Protein AF-A0A9P6P3F5-F1 (afdb_monomer)

Structure (mmCIF, N/CA/C/O backbone):
data_AF-A0A9P6P3F5-F1
#
_entry.id   AF-A0A9P6P3F5-F1
#
loop_
_atom_site.group_PDB
_atom_site.id
_atom_site.type_symbol
_atom_site.label_atom_id
_atom_site.label_alt_id
_atom_site.label_comp_id
_atom_site.label_asym_id
_atom_site.label_entity_id
_atom_site.label_seq_id
_atom_site.pdbx_PDB_ins_code
_atom_site.Cartn_x
_atom_site.Cartn_y
_atom_site.Cartn_z
_atom_site.occupancy
_atom_site.B_iso_or_equiv
_atom_site.auth_seq_id
_atom_site.auth_comp_id
_atom_site.auth_asym_id
_atom_site.auth_atom_id
_atom_site.pdbx_PDB_model_num
ATOM 1 N N . MET A 1 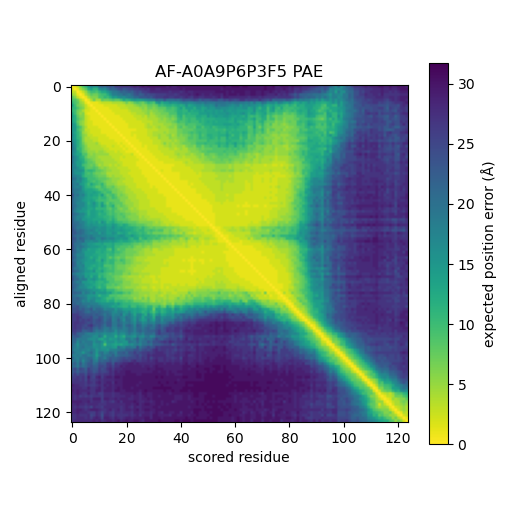1 ? 28.208 10.495 -50.121 1.00 39.84 1 MET A N 1
ATOM 2 C CA . MET A 1 1 ? 28.406 10.406 -48.660 1.00 39.84 1 MET A CA 1
ATOM 3 C C . MET A 1 1 ? 27.591 9.208 -48.189 1.00 39.84 1 MET A C 1
ATOM 5 O O . MET A 1 1 ? 26.371 9.283 -48.224 1.00 39.84 1 MET A O 1
ATOM 9 N N . LEU A 1 2 ? 28.232 8.061 -47.942 1.00 40.16 2 LEU A N 1
ATOM 10 C CA . LEU A 1 2 ? 27.537 6.822 -47.569 1.00 40.16 2 LEU A CA 1
ATOM 11 C C . LEU A 1 2 ? 27.314 6.824 -46.055 1.00 40.16 2 LEU A C 1
ATOM 13 O O . LEU A 1 2 ? 28.268 6.856 -45.284 1.00 40.16 2 LEU A O 1
ATOM 17 N N . TYR A 1 3 ? 26.047 6.852 -45.655 1.00 48.56 3 TYR A N 1
ATOM 18 C CA . TYR A 1 3 ? 25.613 6.724 -44.271 1.00 48.56 3 TYR A CA 1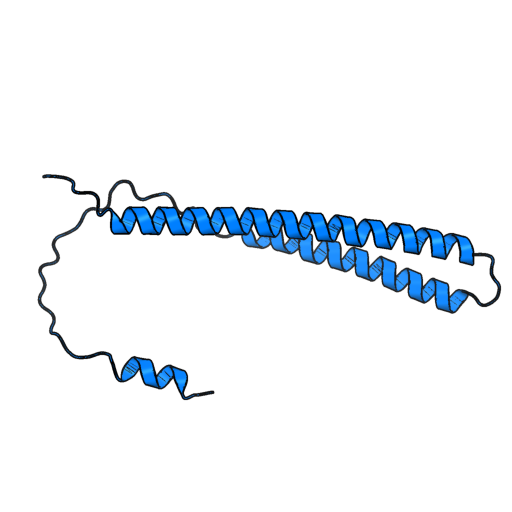
ATOM 19 C C . TYR A 1 3 ? 25.788 5.265 -43.850 1.00 48.56 3 TYR A C 1
ATOM 21 O O . TYR A 1 3 ? 25.094 4.389 -44.364 1.00 48.56 3 TYR A O 1
ATOM 29 N N . VAL A 1 4 ? 26.730 5.000 -42.946 1.00 51.53 4 VAL A N 1
ATOM 30 C CA . VAL A 1 4 ? 26.840 3.699 -42.282 1.00 51.53 4 VAL A CA 1
ATOM 31 C C . VAL A 1 4 ? 26.358 3.908 -40.850 1.00 51.53 4 VAL A C 1
ATOM 33 O O . VAL A 1 4 ? 27.058 4.566 -40.077 1.00 51.53 4 VAL A O 1
ATOM 36 N N . PRO A 1 5 ? 25.156 3.428 -40.488 1.00 60.47 5 PRO A N 1
ATOM 37 C CA . PRO A 1 5 ? 24.709 3.490 -39.109 1.00 60.47 5 PRO A CA 1
ATOM 38 C C . PRO A 1 5 ? 25.705 2.711 -38.250 1.00 60.47 5 PRO A C 1
ATOM 40 O O . PRO A 1 5 ? 26.032 1.559 -38.544 1.00 60.47 5 PRO A O 1
ATOM 43 N N . ASN A 1 6 ? 26.218 3.349 -37.199 1.00 78.25 6 ASN A N 1
ATOM 44 C CA . ASN A 1 6 ? 27.015 2.644 -36.210 1.00 78.25 6 ASN A CA 1
ATOM 45 C C . ASN A 1 6 ? 26.061 1.753 -35.406 1.00 78.25 6 ASN A C 1
ATOM 47 O O . ASN A 1 6 ? 25.414 2.205 -34.460 1.00 78.25 6 ASN A O 1
ATOM 51 N N . LEU A 1 7 ? 25.945 0.501 -35.852 1.00 83.75 7 LEU A N 1
ATOM 52 C CA . LEU A 1 7 ? 25.030 -0.498 -35.309 1.00 83.75 7 LEU A CA 1
ATOM 53 C C . LEU A 1 7 ? 25.194 -0.656 -33.793 1.00 83.75 7 LEU A C 1
ATOM 55 O O . LEU A 1 7 ? 24.198 -0.777 -33.089 1.00 83.75 7 LEU A O 1
ATOM 59 N N . ALA A 1 8 ? 26.427 -0.574 -33.287 1.00 83.50 8 ALA A N 1
ATOM 60 C CA . ALA A 1 8 ? 26.699 -0.673 -31.859 1.00 83.50 8 ALA A CA 1
ATOM 61 C C . ALA A 1 8 ? 26.078 0.495 -31.078 1.00 83.50 8 ALA A C 1
ATOM 63 O O . ALA A 1 8 ? 25.457 0.277 -30.043 1.00 83.50 8 ALA A O 1
ATOM 64 N N . ILE A 1 9 ? 26.173 1.727 -31.591 1.00 82.19 9 ILE A N 1
ATOM 65 C CA . ILE A 1 9 ? 25.554 2.892 -30.941 1.00 82.19 9 ILE A CA 1
ATOM 66 C C . ILE A 1 9 ? 24.028 2.745 -30.928 1.00 82.19 9 ILE A C 1
ATOM 68 O O . ILE A 1 9 ? 23.408 2.948 -29.890 1.00 82.19 9 ILE A O 1
ATOM 72 N N . GLN A 1 10 ? 23.414 2.331 -32.038 1.00 82.94 10 GLN A N 1
ATOM 73 C CA . GLN A 1 10 ? 21.961 2.115 -32.092 1.00 82.94 10 GLN A CA 1
ATOM 74 C C . GLN A 1 10 ? 21.494 1.025 -31.119 1.00 82.94 10 GLN A C 1
ATOM 76 O O . GLN A 1 10 ? 20.489 1.205 -30.436 1.00 82.94 10 GLN A O 1
ATOM 81 N N . GLN A 1 11 ? 22.244 -0.074 -31.012 1.00 86.19 11 GLN A N 1
ATOM 82 C CA . GLN A 1 11 ? 21.962 -1.149 -30.059 1.00 86.19 11 GLN A CA 1
ATOM 83 C C . GLN A 1 11 ? 22.068 -0.679 -28.604 1.00 86.19 11 GLN A C 1
ATOM 85 O O . GLN A 1 11 ? 21.237 -1.065 -27.788 1.00 86.19 11 GLN A O 1
ATOM 90 N N . LEU A 1 12 ? 23.040 0.181 -28.279 1.00 85.69 12 LEU A N 1
ATOM 91 C CA . LEU A 1 12 ? 23.168 0.761 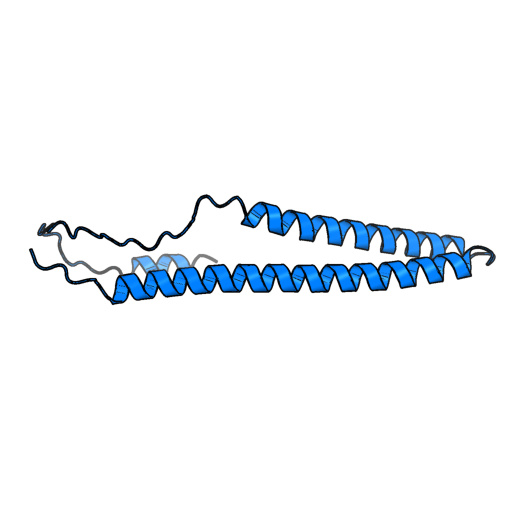-26.939 1.00 85.69 12 LEU A CA 1
ATOM 92 C C . LEU A 1 12 ? 21.986 1.676 -26.589 1.00 85.69 12 LEU A C 1
ATOM 94 O O . LEU A 1 12 ? 21.484 1.603 -25.471 1.00 85.69 12 LEU A O 1
ATOM 98 N N . TYR A 1 13 ? 21.506 2.492 -27.535 1.00 85.69 13 TYR A N 1
ATOM 99 C CA . TYR A 1 13 ? 20.304 3.312 -27.328 1.00 85.69 13 TYR A CA 1
ATOM 100 C C . TYR A 1 13 ? 19.051 2.458 -27.136 1.00 85.69 13 TYR A C 1
ATOM 102 O O . TYR A 1 13 ? 18.261 2.742 -26.240 1.00 85.69 13 TYR A O 1
ATOM 110 N N . GLN A 1 14 ? 18.885 1.400 -27.936 1.00 86.38 14 GLN A N 1
ATOM 111 C CA . GLN A 1 14 ? 17.758 0.482 -27.779 1.00 86.38 14 GLN A CA 1
ATOM 112 C C . GLN A 1 14 ? 17.795 -0.212 -26.414 1.00 86.38 14 GLN A C 1
ATOM 114 O O . GLN A 1 14 ? 16.782 -0.259 -25.729 1.00 86.38 14 GLN A O 1
ATOM 119 N N . LEU A 1 15 ? 18.969 -0.682 -25.984 1.00 88.19 15 LEU A N 1
ATOM 120 C CA . LEU A 1 15 ? 19.133 -1.299 -24.670 1.00 88.19 15 LEU A CA 1
ATOM 121 C C . LEU A 1 15 ? 18.803 -0.317 -23.539 1.00 88.19 15 LEU A C 1
ATOM 123 O O . LEU A 1 15 ? 18.097 -0.681 -22.605 1.00 88.19 15 LEU A O 1
ATOM 127 N N . ALA A 1 16 ? 19.281 0.927 -23.630 1.00 85.56 16 ALA A N 1
ATOM 128 C CA . ALA A 1 16 ? 18.983 1.958 -22.639 1.00 85.56 16 ALA A CA 1
ATOM 129 C C . ALA A 1 16 ? 17.478 2.267 -22.564 1.00 85.56 16 ALA A C 1
ATOM 131 O O . ALA A 1 16 ? 16.931 2.390 -21.468 1.00 85.56 16 ALA A O 1
ATOM 132 N N . TYR A 1 17 ? 16.809 2.340 -23.718 1.00 87.88 17 TYR A N 1
ATOM 133 C CA . TYR A 1 17 ? 15.362 2.520 -23.800 1.00 87.88 17 TYR A CA 1
ATOM 134 C C . TYR A 1 17 ? 14.605 1.343 -23.168 1.00 87.88 17 TYR A C 1
ATOM 136 O O . TYR A 1 17 ? 13.738 1.548 -22.319 1.00 87.88 17 TYR A O 1
ATOM 144 N N . ASP A 1 18 ? 14.972 0.109 -23.521 1.00 88.19 18 ASP A N 1
ATOM 145 C CA . ASP A 1 18 ? 14.336 -1.098 -22.989 1.00 88.19 18 ASP A CA 1
ATOM 146 C C . ASP A 1 18 ? 14.517 -1.202 -21.465 1.00 88.19 18 ASP A C 1
ATOM 148 O O . ASP A 1 18 ? 13.577 -1.559 -20.754 1.00 88.19 18 ASP A O 1
ATOM 152 N N . CYS A 1 19 ? 15.696 -0.839 -20.942 1.00 86.62 19 CYS A N 1
ATOM 153 C CA . CYS A 1 19 ? 15.940 -0.752 -19.500 1.00 86.62 19 CYS A CA 1
ATOM 154 C C . CYS A 1 19 ? 15.024 0.278 -18.825 1.00 86.62 19 CYS A C 1
ATOM 156 O O . CYS A 1 19 ? 14.424 -0.026 -17.796 1.00 86.62 19 CYS A O 1
ATOM 158 N N . GLN A 1 20 ? 14.870 1.467 -19.413 1.00 85.69 20 GLN A N 1
ATOM 159 C CA . GLN A 1 20 ? 14.010 2.517 -18.863 1.00 85.69 20 GLN A CA 1
ATOM 160 C C . GLN A 1 20 ? 12.533 2.093 -18.829 1.00 85.69 20 GLN A C 1
ATOM 162 O O . GLN A 1 20 ? 11.837 2.338 -17.841 1.00 85.69 20 GLN A O 1
ATOM 167 N N . GLU A 1 21 ? 12.036 1.456 -19.890 1.00 86.62 21 GLU A N 1
ATOM 168 C CA . GLU A 1 21 ? 10.659 0.950 -19.931 1.00 86.62 21 GLU A CA 1
ATOM 169 C C . GLU A 1 21 ? 10.441 -0.193 -18.933 1.00 86.62 21 GLU A C 1
ATOM 171 O O . GLU A 1 21 ? 9.418 -0.234 -18.241 1.00 86.62 21 GLU A O 1
ATOM 176 N N . LEU A 1 22 ? 11.421 -1.089 -18.795 1.00 86.81 22 LEU A N 1
ATOM 177 C CA . LEU A 1 22 ? 11.375 -2.169 -17.816 1.00 86.81 22 LEU A CA 1
ATOM 178 C C . LEU A 1 22 ? 11.311 -1.626 -16.379 1.00 86.81 22 LEU A C 1
ATOM 180 O O . LEU A 1 22 ? 10.477 -2.082 -15.589 1.00 86.81 22 LEU A O 1
ATOM 184 N N . ASP A 1 23 ? 12.116 -0.611 -16.059 1.00 83.00 23 ASP A N 1
ATOM 185 C CA . ASP A 1 23 ? 12.112 0.049 -14.750 1.00 83.00 23 ASP A CA 1
ATOM 186 C C . ASP A 1 23 ? 10.757 0.701 -14.444 1.00 83.00 23 ASP A C 1
ATOM 188 O O . ASP A 1 23 ? 10.211 0.512 -13.353 1.00 83.00 23 ASP A O 1
ATOM 192 N N . LYS A 1 24 ? 10.140 1.387 -15.419 1.00 83.88 24 LYS A N 1
ATOM 193 C CA . LYS A 1 24 ? 8.787 1.957 -15.264 1.00 83.88 24 LYS A CA 1
ATOM 194 C C . LYS A 1 24 ? 7.752 0.881 -14.933 1.00 83.88 24 LYS A C 1
ATOM 196 O O . LYS A 1 24 ? 6.930 1.061 -14.027 1.00 83.88 24 LYS A O 1
ATOM 201 N N . VAL A 1 25 ? 7.788 -0.247 -15.645 1.00 86.44 25 VAL A N 1
ATOM 202 C CA . VAL A 1 25 ? 6.863 -1.369 -15.421 1.00 86.44 25 VAL A CA 1
ATOM 203 C C . VAL A 1 25 ? 7.075 -1.982 -14.036 1.00 86.44 25 VAL A C 1
ATOM 205 O O . VAL A 1 25 ? 6.099 -2.220 -13.318 1.00 86.44 25 VAL A O 1
ATOM 208 N N . HIS A 1 26 ? 8.324 -2.206 -13.620 1.00 86.88 26 HIS A N 1
ATOM 209 C CA . HIS A 1 26 ? 8.626 -2.734 -12.289 1.00 86.88 26 HIS A CA 1
ATOM 210 C C . HIS A 1 26 ? 8.174 -1.795 -11.173 1.00 86.88 26 HIS A C 1
ATOM 212 O O . HIS A 1 26 ? 7.511 -2.252 -10.237 1.00 86.88 26 HIS A O 1
ATOM 218 N N . SER A 1 27 ? 8.460 -0.499 -11.293 1.00 85.31 27 SER A N 1
ATOM 219 C CA . SER A 1 27 ? 8.030 0.516 -10.330 1.00 85.31 27 SER A CA 1
ATOM 220 C C . SER A 1 27 ? 6.506 0.569 -10.214 1.00 85.31 27 SER A C 1
ATOM 222 O O . SER A 1 27 ? 5.964 0.515 -9.108 1.00 85.31 27 SER A O 1
ATOM 224 N N . SER A 1 28 ? 5.792 0.563 -11.343 1.00 85.12 28 SER A N 1
ATOM 225 C CA . SER A 1 28 ? 4.324 0.525 -11.362 1.00 85.12 28 SER A CA 1
ATOM 226 C C . SER A 1 28 ? 3.762 -0.731 -10.681 1.00 85.12 28 SER A C 1
ATOM 228 O O . SER A 1 28 ? 2.901 -0.642 -9.798 1.00 85.12 28 SER A O 1
ATOM 230 N N . ASN A 1 29 ? 4.303 -1.908 -11.012 1.00 89.31 29 ASN A N 1
ATOM 231 C CA . ASN A 1 29 ? 3.889 -3.180 -10.415 1.00 89.31 29 ASN A CA 1
ATOM 232 C C . ASN A 1 29 ? 4.139 -3.218 -8.903 1.00 89.31 29 ASN A C 1
ATOM 234 O O . ASN A 1 29 ? 3.271 -3.647 -8.135 1.00 89.31 29 ASN A O 1
ATOM 238 N N . PHE A 1 30 ? 5.307 -2.747 -8.465 1.00 88.81 30 PHE A N 1
ATOM 239 C CA . PHE A 1 30 ? 5.666 -2.675 -7.053 1.00 88.81 30 PHE A CA 1
ATOM 240 C C . PHE A 1 30 ? 4.684 -1.793 -6.271 1.00 88.81 30 PHE A C 1
ATOM 242 O O . PHE A 1 30 ? 4.190 -2.181 -5.210 1.00 88.81 30 PHE A O 1
ATOM 249 N N . ILE A 1 31 ? 4.320 -0.639 -6.824 1.00 88.31 31 ILE A N 1
ATOM 250 C CA . ILE A 1 31 ? 3.381 0.292 -6.192 1.00 88.31 31 ILE A CA 1
ATOM 251 C C . ILE A 1 31 ? 1.968 -0.278 -6.161 1.00 88.31 31 ILE A C 1
ATOM 253 O O . ILE A 1 31 ? 1.277 -0.161 -5.144 1.00 88.31 31 ILE A O 1
ATOM 257 N N . GLY A 1 32 ? 1.549 -0.956 -7.231 1.00 88.44 32 GLY A N 1
ATOM 258 C CA . GLY A 1 32 ? 0.305 -1.722 -7.253 1.00 88.44 32 GLY A CA 1
ATOM 259 C C . GLY A 1 32 ? 0.251 -2.747 -6.116 1.00 88.44 32 GLY A C 1
ATOM 260 O O . GLY A 1 32 ? -0.707 -2.762 -5.336 1.00 88.44 32 GLY A O 1
ATOM 261 N N . ALA A 1 33 ? 1.311 -3.543 -5.956 1.00 90.94 33 ALA A N 1
ATOM 262 C CA . ALA A 1 33 ? 1.416 -4.532 -4.886 1.00 90.94 33 ALA A CA 1
ATOM 263 C C . ALA A 1 33 ? 1.365 -3.888 -3.489 1.00 90.94 33 ALA A C 1
ATOM 265 O O . ALA A 1 33 ? 0.605 -4.340 -2.626 1.00 90.94 33 ALA A O 1
ATOM 266 N N . MET A 1 34 ? 2.098 -2.791 -3.274 1.00 90.62 34 MET A N 1
ATOM 267 C CA . MET A 1 34 ? 2.086 -2.058 -2.004 1.00 90.62 34 MET A CA 1
ATOM 268 C C . MET A 1 34 ? 0.710 -1.470 -1.683 1.00 90.62 34 MET A C 1
ATOM 270 O O . MET A 1 34 ? 0.247 -1.550 -0.542 1.00 90.62 34 MET A O 1
ATOM 274 N N . ASN A 1 35 ? 0.002 -0.946 -2.683 1.00 88.88 35 ASN A N 1
ATOM 275 C CA . ASN A 1 35 ? -1.350 -0.428 -2.505 1.00 88.88 35 ASN A CA 1
ATOM 276 C C . ASN A 1 35 ? -2.334 -1.510 -2.058 1.00 88.88 35 ASN A C 1
ATOM 278 O O . ASN A 1 35 ? -3.128 -1.266 -1.138 1.00 88.88 35 ASN A O 1
ATOM 282 N N . ILE A 1 36 ? -2.256 -2.699 -2.663 1.00 91.94 36 ILE A N 1
ATOM 283 C CA . ILE A 1 36 ? -3.065 -3.865 -2.289 1.00 91.94 36 ILE A CA 1
ATOM 284 C C . ILE A 1 36 ? -2.724 -4.310 -0.863 1.00 91.94 36 ILE A C 1
ATOM 286 O O . ILE A 1 36 ? -3.630 -4.482 -0.041 1.00 91.94 36 ILE A O 1
ATOM 290 N N . ALA A 1 37 ? -1.434 -4.438 -0.540 1.00 91.44 37 ALA A N 1
ATOM 291 C CA . ALA A 1 37 ? -0.973 -4.841 0.785 1.00 91.44 37 ALA A CA 1
ATOM 292 C C . ALA A 1 37 ? -1.481 -3.878 1.869 1.00 91.44 37 ALA A C 1
ATOM 294 O O . ALA A 1 37 ? -2.194 -4.302 2.783 1.00 91.44 37 ALA A O 1
ATOM 295 N N . CYS A 1 38 ? -1.230 -2.574 1.721 1.00 91.31 38 CYS A N 1
ATOM 296 C CA . CYS A 1 38 ? -1.691 -1.564 2.672 1.00 91.31 38 CYS A CA 1
ATOM 297 C C . CYS A 1 38 ? -3.225 -1.514 2.765 1.00 91.31 38 CYS A C 1
ATOM 299 O O . CYS A 1 38 ? -3.763 -1.373 3.860 1.00 91.31 38 CYS A O 1
ATOM 301 N N . TYR A 1 39 ? -3.953 -1.661 1.649 1.00 91.00 39 TYR A N 1
ATOM 302 C CA . TYR A 1 39 ? -5.421 -1.712 1.672 1.00 91.00 39 TYR A CA 1
ATOM 303 C C . TYR A 1 39 ? -5.947 -2.918 2.463 1.00 91.00 39 TYR A C 1
ATOM 305 O O . TYR A 1 39 ? -6.814 -2.765 3.326 1.00 91.00 39 TYR A O 1
ATOM 313 N N . SER A 1 40 ? -5.405 -4.109 2.198 1.00 94.12 40 SER A N 1
ATOM 314 C CA . SER A 1 40 ? -5.813 -5.339 2.881 1.00 94.12 40 SER A CA 1
ATOM 315 C C . SER A 1 40 ? -5.575 -5.253 4.391 1.00 94.12 40 SER A C 1
ATOM 317 O O . SER A 1 40 ? -6.472 -5.561 5.179 1.00 94.12 40 SER A O 1
ATOM 319 N N . GLN A 1 41 ? -4.413 -4.736 4.796 1.00 93.69 41 GLN A N 1
ATOM 320 C CA . GLN A 1 41 ? -4.056 -4.546 6.197 1.00 93.69 41 GLN A CA 1
ATOM 321 C C . GLN A 1 41 ? -4.955 -3.511 6.870 1.00 93.69 41 GLN A C 1
ATOM 323 O O . GLN A 1 41 ? -5.469 -3.777 7.955 1.00 93.69 41 GLN A O 1
ATOM 328 N N . SER A 1 42 ? -5.217 -2.369 6.224 1.00 94.50 42 SER A N 1
ATOM 329 C CA . SER A 1 42 ? -6.124 -1.355 6.775 1.00 94.50 42 SER A CA 1
ATOM 330 C C . SER A 1 42 ? -7.525 -1.913 7.014 1.00 94.50 42 SER A C 1
ATOM 332 O O . SER A 1 42 ? -8.100 -1.692 8.074 1.00 94.50 42 SER A O 1
ATOM 334 N N . ARG A 1 43 ? -8.047 -2.732 6.094 1.00 95.69 43 ARG A N 1
ATOM 335 C CA . ARG A 1 43 ? -9.352 -3.387 6.263 1.00 95.69 43 ARG A CA 1
ATOM 336 C C . ARG A 1 43 ? -9.375 -4.364 7.446 1.00 95.69 43 ARG A C 1
ATOM 338 O O . ARG A 1 43 ? -10.384 -4.444 8.151 1.00 95.69 43 ARG A O 1
ATOM 345 N N . ILE A 1 44 ? -8.290 -5.109 7.673 1.00 96.81 44 ILE A N 1
ATOM 346 C CA . ILE A 1 44 ? -8.154 -6.012 8.830 1.00 96.81 44 ILE A CA 1
ATOM 347 C C . ILE A 1 44 ? -8.103 -5.206 10.132 1.00 96.81 44 ILE A C 1
ATOM 349 O O . ILE A 1 44 ? -8.825 -5.524 11.078 1.00 96.81 44 ILE A O 1
ATOM 353 N N . LEU A 1 45 ? -7.298 -4.144 10.162 1.00 96.44 45 LEU A N 1
ATOM 354 C CA . LEU A 1 45 ? -7.153 -3.250 11.308 1.00 96.44 45 LEU A CA 1
ATOM 355 C C . LEU A 1 45 ? -8.474 -2.553 11.658 1.00 96.44 45 LEU A C 1
ATOM 357 O O . LEU A 1 45 ? -8.874 -2.561 12.820 1.00 96.44 45 LEU A O 1
ATOM 361 N N . ASP A 1 46 ? -9.216 -2.056 10.669 1.00 96.12 46 ASP A N 1
ATOM 362 C CA . ASP A 1 46 ? -10.546 -1.476 10.883 1.00 96.12 46 ASP A CA 1
ATOM 363 C C . ASP A 1 46 ? -11.538 -2.491 11.452 1.00 96.12 46 ASP A C 1
ATOM 365 O O . ASP A 1 46 ? -12.330 -2.171 12.344 1.00 96.12 46 ASP A O 1
ATOM 369 N N . LYS A 1 47 ? -11.500 -3.736 10.962 1.00 96.56 47 LYS A N 1
ATOM 370 C CA . LYS A 1 47 ? -12.338 -4.812 11.502 1.00 96.56 47 LYS A CA 1
ATOM 371 C C . LYS A 1 47 ? -11.977 -5.100 12.960 1.00 96.56 47 LYS A C 1
ATOM 373 O O . LYS A 1 47 ? -12.875 -5.175 13.793 1.00 96.56 47 LYS A O 1
ATOM 378 N N . ALA A 1 48 ? -10.686 -5.197 13.277 1.00 94.94 48 ALA A N 1
ATOM 379 C CA . ALA A 1 48 ? -10.210 -5.397 14.643 1.00 94.94 48 ALA A CA 1
ATOM 380 C C . ALA A 1 48 ? -10.619 -4.238 15.567 1.00 94.94 48 ALA A C 1
ATOM 382 O O . ALA A 1 48 ? -11.109 -4.474 16.670 1.00 94.94 48 ALA A O 1
ATOM 383 N N . LYS A 1 49 ? -10.504 -2.990 15.097 1.00 95.19 49 LYS A N 1
ATOM 384 C CA . LYS A 1 49 ? -10.923 -1.795 15.843 1.00 95.19 49 LYS A CA 1
ATOM 385 C C . LYS A 1 49 ? -12.408 -1.838 16.188 1.00 95.19 49 LYS A C 1
ATOM 387 O O . LYS A 1 49 ? -12.774 -1.581 17.332 1.00 95.19 49 LYS A O 1
ATOM 392 N N . LYS A 1 50 ? -13.257 -2.192 15.217 1.00 94.88 50 LYS A N 1
ATOM 393 C CA . LYS A 1 50 ? -14.708 -2.331 15.422 1.00 94.88 50 LYS A CA 1
ATOM 394 C C . LYS A 1 50 ? -15.030 -3.400 16.464 1.00 94.88 50 LYS A C 1
ATOM 396 O O . LYS A 1 50 ? -15.836 -3.135 17.346 1.00 94.88 50 LYS A O 1
ATOM 401 N N . SER A 1 51 ? -14.362 -4.553 16.413 1.00 94.88 51 SER A N 1
ATOM 402 C CA . SER A 1 51 ? -14.562 -5.635 17.388 1.00 94.88 51 SER A CA 1
ATOM 403 C C . SER A 1 51 ? -14.129 -5.279 18.814 1.00 94.88 51 SER A C 1
ATOM 405 O O . SER A 1 51 ? -14.596 -5.899 19.762 1.00 94.88 51 SER A O 1
ATOM 407 N N . LEU A 1 52 ? -13.231 -4.303 18.981 1.00 93.94 52 LEU A N 1
ATOM 408 C CA . LEU A 1 52 ? -12.695 -3.898 20.285 1.00 93.94 52 LEU A CA 1
ATOM 409 C C . LEU A 1 52 ? -13.394 -2.678 20.894 1.00 93.94 52 LEU A C 1
ATOM 411 O O . LEU A 1 52 ? -13.087 -2.326 22.031 1.00 93.94 52 LEU A O 1
ATOM 415 N N . LYS A 1 53 ? -14.311 -2.026 20.166 1.00 90.00 53 LYS A N 1
ATOM 416 C CA . LYS A 1 53 ? -14.917 -0.747 20.571 1.00 90.00 53 LYS A CA 1
ATOM 417 C C . LYS A 1 53 ? -15.601 -0.813 21.942 1.00 90.00 53 LYS A C 1
ATOM 419 O O . LYS A 1 53 ? -15.460 0.123 22.723 1.00 90.00 53 LYS A O 1
ATOM 424 N N . ASP A 1 54 ? -16.268 -1.925 22.233 1.00 91.62 54 ASP A N 1
ATOM 425 C CA . ASP A 1 54 ? -17.059 -2.112 23.454 1.00 91.62 54 ASP A CA 1
ATOM 426 C C . ASP A 1 54 ? -16.356 -3.016 24.484 1.00 91.62 54 ASP A C 1
ATOM 428 O O . ASP A 1 54 ? -16.952 -3.413 25.482 1.00 91.62 54 ASP A O 1
ATOM 432 N N . VAL A 1 55 ? -15.079 -3.354 24.258 1.00 94.75 55 VAL A N 1
ATOM 433 C CA . VAL A 1 55 ? -14.301 -4.222 25.152 1.00 94.75 55 VAL A CA 1
ATOM 434 C C . VAL A 1 55 ? -13.640 -3.379 26.253 1.00 94.75 55 VAL A C 1
ATOM 436 O O . VAL A 1 55 ? -12.766 -2.552 25.956 1.00 94.75 55 VAL A O 1
ATOM 439 N N . PRO A 1 56 ? -13.984 -3.592 27.538 1.00 92.94 56 PRO A N 1
ATOM 440 C CA . PRO A 1 56 ? -13.346 -2.887 28.645 1.00 92.94 56 PRO A CA 1
ATOM 441 C C . PRO A 1 56 ? -11.830 -3.117 28.654 1.00 92.94 56 PRO A C 1
ATOM 443 O O . PRO A 1 56 ? -11.351 -4.236 28.492 1.00 92.94 56 PRO A O 1
ATOM 446 N N . GLY A 1 57 ? -11.052 -2.046 28.829 1.00 92.88 57 GLY A N 1
ATOM 447 C CA . GLY A 1 57 ? -9.585 -2.118 28.865 1.00 92.88 57 GLY A CA 1
ATOM 448 C C . GLY A 1 57 ? -8.885 -2.183 27.497 1.00 92.88 57 GLY A C 1
ATOM 449 O O . GLY A 1 57 ? -7.661 -2.054 27.445 1.00 92.88 57 GLY A O 1
ATOM 450 N N . ALA A 1 58 ? -9.612 -2.271 26.377 1.00 94.12 58 ALA A N 1
ATOM 451 C CA . ALA A 1 58 ? -9.017 -2.369 25.036 1.00 94.12 58 ALA A CA 1
ATOM 452 C C . ALA A 1 58 ? -8.445 -1.046 24.476 1.00 94.12 58 ALA A C 1
ATOM 454 O O . ALA A 1 58 ? -7.911 -1.020 23.366 1.00 94.12 58 ALA A O 1
ATOM 455 N N . SER A 1 59 ? -8.501 0.057 25.233 1.00 92.88 59 SER A N 1
ATOM 456 C CA . SER A 1 59 ? -8.064 1.392 24.783 1.00 92.88 59 SER A CA 1
ATOM 457 C C . SER A 1 59 ? -6.624 1.420 24.251 1.00 92.88 59 SER A C 1
ATOM 459 O O . SER A 1 59 ? -6.353 2.048 23.226 1.00 92.88 59 SER A O 1
ATOM 461 N N . LYS A 1 60 ? -5.689 0.711 24.902 1.00 94.62 60 LYS A N 1
ATOM 462 C CA . LYS A 1 60 ? -4.293 0.631 24.435 1.00 94.62 60 LYS A CA 1
ATOM 463 C C . LYS A 1 60 ? -4.194 -0.068 23.078 1.00 94.62 60 LYS A C 1
ATOM 465 O O . LYS A 1 60 ? -3.487 0.415 22.200 1.00 94.62 60 LYS A O 1
ATOM 470 N N . THR A 1 61 ? -4.933 -1.157 22.895 1.00 94.38 61 THR A N 1
ATOM 471 C CA . THR A 1 61 ? -4.970 -1.913 21.639 1.00 94.38 61 THR A CA 1
ATOM 472 C C . THR A 1 61 ? -5.569 -1.082 20.509 1.00 94.38 61 THR A C 1
ATOM 474 O O . THR A 1 61 ? -5.001 -1.041 19.423 1.00 94.38 61 THR A O 1
ATOM 477 N N . ILE A 1 62 ? -6.648 -0.338 20.773 1.00 95.25 62 ILE A N 1
ATOM 478 C CA . ILE A 1 62 ? -7.244 0.585 19.794 1.00 95.25 62 ILE A CA 1
ATOM 479 C C . ILE A 1 62 ? -6.223 1.643 19.348 1.00 95.25 62 ILE A C 1
ATOM 481 O O . ILE A 1 62 ? -6.062 1.859 18.151 1.00 95.25 62 ILE A O 1
ATOM 485 N N . LYS A 1 63 ? -5.451 2.228 20.278 1.00 94.94 63 LYS A N 1
ATOM 486 C CA . LYS A 1 63 ? -4.381 3.185 19.935 1.00 94.94 63 LYS A CA 1
ATOM 487 C C . LYS A 1 63 ? -3.277 2.569 19.068 1.00 94.94 63 LYS A C 1
ATOM 489 O O . LYS A 1 63 ? -2.720 3.254 18.217 1.00 94.94 63 LYS A O 1
ATOM 494 N N . ILE A 1 64 ? -2.930 1.300 19.290 1.00 95.81 64 ILE A N 1
ATOM 495 C CA . ILE A 1 64 ? -1.957 0.584 18.449 1.00 95.81 64 ILE A CA 1
ATOM 496 C C . ILE A 1 64 ? -2.522 0.390 17.040 1.00 95.81 64 ILE A C 1
ATOM 498 O O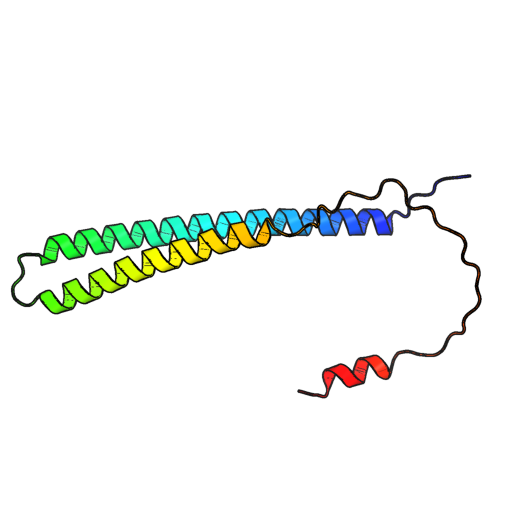 . ILE A 1 64 ? -1.820 0.640 16.063 1.00 95.81 64 ILE A O 1
ATOM 502 N N . ILE A 1 65 ? -3.795 0.003 16.935 1.00 95.38 65 ILE A N 1
ATOM 503 C CA . ILE A 1 65 ? -4.480 -0.154 15.649 1.00 95.38 65 ILE A CA 1
ATOM 504 C C . ILE A 1 65 ? -4.511 1.172 14.879 1.00 95.38 65 ILE A C 1
ATOM 506 O O . ILE A 1 65 ? -4.185 1.189 13.694 1.00 95.38 65 ILE A O 1
ATOM 510 N N . ASP A 1 66 ? -4.815 2.283 15.554 1.00 94.56 66 ASP A N 1
ATOM 511 C CA . ASP A 1 66 ? -4.823 3.618 14.943 1.00 94.56 66 ASP A CA 1
ATOM 512 C C . ASP A 1 66 ? -3.455 4.000 14.366 1.00 94.56 66 ASP A C 1
ATOM 514 O O . ASP A 1 66 ? -3.371 4.476 13.235 1.00 94.56 66 ASP A O 1
ATOM 518 N N . ARG A 1 67 ? -2.367 3.709 15.090 1.00 94.81 67 ARG A N 1
ATOM 519 C CA . ARG A 1 67 ? -0.999 3.915 14.582 1.00 94.81 67 ARG A CA 1
ATOM 520 C C . ARG A 1 67 ? -0.695 3.044 13.363 1.00 94.81 67 ARG A C 1
ATOM 522 O O . ARG A 1 67 ? -0.022 3.504 12.447 1.00 94.81 67 ARG A O 1
ATOM 529 N N . GLY A 1 68 ? -1.183 1.802 13.338 1.00 91.88 68 GLY A N 1
ATOM 530 C CA . GLY A 1 68 ? -1.038 0.914 12.181 1.00 91.88 68 GLY A CA 1
ATOM 531 C C . GLY A 1 68 ? -1.767 1.443 10.942 1.00 91.88 68 GLY A C 1
ATOM 532 O O . GLY A 1 68 ? -1.218 1.426 9.841 1.00 91.88 68 GLY A O 1
ATOM 533 N N . LEU A 1 69 ? -2.975 1.983 11.122 1.00 92.94 69 LEU A N 1
ATOM 534 C CA . LEU A 1 69 ? -3.735 2.625 10.045 1.00 92.94 69 LEU A CA 1
ATOM 535 C C . LEU A 1 69 ? -3.020 3.871 9.510 1.00 92.94 69 LEU A C 1
ATOM 537 O O . LEU A 1 69 ? -2.907 4.043 8.295 1.00 92.94 69 LEU A O 1
ATOM 541 N N . GLU A 1 70 ? -2.495 4.709 10.405 1.00 93.50 70 GLU A N 1
ATOM 542 C CA . GLU A 1 70 ? -1.724 5.897 10.035 1.00 93.50 70 GLU A CA 1
ATOM 543 C C . GLU A 1 70 ? -0.438 5.531 9.280 1.00 93.50 70 GLU A C 1
ATOM 545 O O . GLU A 1 70 ? -0.112 6.142 8.262 1.00 93.50 70 GLU A O 1
ATOM 550 N N . TYR A 1 71 ? 0.270 4.496 9.733 1.00 92.25 71 TYR A N 1
ATOM 551 C CA . TYR A 1 71 ? 1.458 3.987 9.055 1.00 92.25 71 TYR A CA 1
ATOM 552 C C . TYR A 1 71 ? 1.149 3.537 7.621 1.00 92.25 71 TYR A C 1
ATOM 554 O O . TYR A 1 71 ? 1.842 3.946 6.688 1.00 92.25 71 TYR A O 1
ATOM 562 N N . ASN A 1 72 ? 0.066 2.781 7.417 1.00 89.69 72 ASN A N 1
ATOM 563 C CA . ASN A 1 72 ? -0.359 2.357 6.081 1.00 89.69 72 ASN A CA 1
ATOM 564 C C . ASN A 1 72 ? -0.694 3.545 5.169 1.00 89.69 72 ASN A C 1
ATOM 566 O O . ASN A 1 72 ? -0.355 3.524 3.986 1.00 89.69 72 ASN A O 1
ATOM 570 N N . ALA A 1 73 ? -1.329 4.591 5.706 1.00 87.50 73 ALA A N 1
ATOM 571 C CA . ALA A 1 73 ? -1.617 5.809 4.951 1.00 87.50 73 ALA A CA 1
ATOM 572 C C . ALA A 1 73 ? -0.329 6.543 4.535 1.00 87.50 73 ALA A C 1
ATOM 574 O O . ALA A 1 73 ? -0.190 6.947 3.379 1.00 87.50 73 ALA A O 1
ATOM 575 N N . ARG A 1 74 ? 0.644 6.657 5.450 1.00 88.56 74 ARG A N 1
ATOM 576 C CA . ARG A 1 74 ? 1.954 7.267 5.171 1.00 88.56 74 ARG A CA 1
ATOM 577 C C . ARG A 1 74 ? 2.749 6.476 4.132 1.00 88.56 74 ARG A C 1
ATOM 579 O O . ARG A 1 74 ? 3.342 7.084 3.246 1.00 88.56 74 ARG A O 1
ATOM 586 N N . LEU A 1 75 ? 2.738 5.142 4.208 1.00 86.94 75 LEU A N 1
ATOM 587 C CA . LEU A 1 75 ? 3.395 4.289 3.214 1.00 86.94 75 LEU A CA 1
ATOM 588 C C . LEU A 1 75 ? 2.807 4.489 1.818 1.00 86.94 75 LEU A C 1
ATOM 590 O O . LEU A 1 75 ? 3.565 4.705 0.877 1.00 86.94 75 LEU A O 1
ATOM 594 N N . LYS A 1 76 ? 1.475 4.478 1.685 1.00 83.69 76 LYS A N 1
ATOM 595 C CA . LYS A 1 76 ? 0.813 4.741 0.398 1.00 83.69 76 LYS A CA 1
ATOM 596 C C . LYS A 1 76 ? 1.227 6.087 -0.191 1.00 83.69 76 LYS A C 1
ATOM 598 O O . LYS A 1 76 ? 1.624 6.141 -1.347 1.00 83.69 76 LYS A O 1
ATOM 603 N N . CYS A 1 77 ? 1.201 7.144 0.624 1.00 74.88 77 CYS A N 1
ATOM 604 C CA . CYS A 1 77 ? 1.622 8.480 0.204 1.00 74.88 77 CYS A CA 1
ATOM 605 C C . CYS A 1 77 ? 3.075 8.485 -0.299 1.00 74.88 77 CYS A C 1
ATOM 607 O O . CYS A 1 77 ? 3.337 8.938 -1.409 1.00 74.88 77 CYS A O 1
ATOM 609 N N . LYS A 1 78 ? 4.002 7.886 0.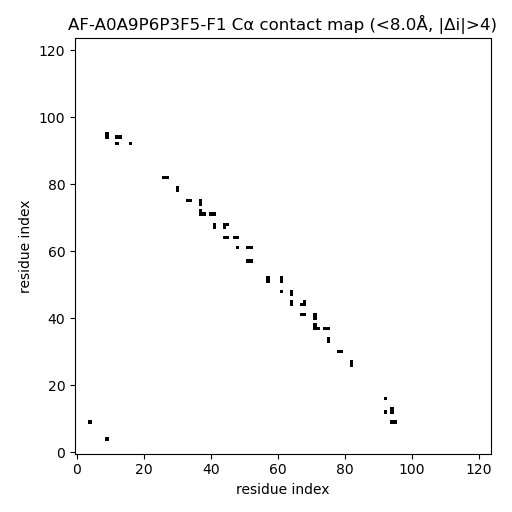463 1.00 82.12 78 LYS A N 1
ATOM 610 C CA . LYS A 1 78 ? 5.427 7.819 0.103 1.00 82.12 78 LYS A CA 1
ATOM 611 C C . LYS A 1 78 ? 5.661 7.142 -1.252 1.00 82.12 78 LYS A C 1
ATOM 613 O O . LYS A 1 78 ? 6.466 7.631 -2.037 1.00 82.12 78 LYS A O 1
ATOM 618 N N . PHE A 1 79 ? 4.971 6.035 -1.524 1.00 77.88 79 PHE A N 1
ATOM 619 C CA . PHE A 1 79 ? 5.132 5.314 -2.789 1.00 77.88 79 PHE A CA 1
ATOM 620 C C . PHE A 1 79 ? 4.448 6.011 -3.965 1.00 77.88 79 PHE A C 1
ATOM 622 O O . PHE A 1 79 ? 4.986 5.983 -5.066 1.00 77.88 79 PHE A O 1
ATOM 629 N N . SER A 1 80 ? 3.324 6.695 -3.745 1.00 72.19 80 SER A N 1
ATOM 630 C CA . SER A 1 80 ? 2.702 7.522 -4.785 1.00 72.19 80 SER A CA 1
ATOM 631 C C . SER A 1 80 ? 3.589 8.697 -5.203 1.00 72.19 80 SER A C 1
ATOM 633 O O . SER A 1 80 ? 3.724 8.949 -6.393 1.00 72.19 80 SER A O 1
ATOM 635 N N . THR A 1 81 ? 4.249 9.380 -4.262 1.00 67.50 81 THR A N 1
ATOM 636 C CA . THR A 1 81 ? 5.157 10.500 -4.584 1.00 67.50 81 THR A CA 1
ATOM 637 C C . THR A 1 81 ? 6.419 10.053 -5.333 1.00 67.50 81 THR A C 1
ATOM 639 O O . THR A 1 81 ? 6.987 10.837 -6.085 1.00 67.50 81 THR A O 1
ATOM 642 N N . MET A 1 82 ? 6.850 8.799 -5.162 1.00 63.78 82 MET A N 1
ATOM 643 C CA . MET A 1 82 ? 8.018 8.245 -5.859 1.00 63.78 82 MET A CA 1
ATOM 644 C C . MET A 1 82 ? 7.809 8.171 -7.385 1.00 63.78 82 MET A C 1
ATOM 646 O O . MET A 1 82 ? 8.725 8.488 -8.130 1.00 63.78 82 MET A O 1
ATOM 650 N N . VAL A 1 83 ? 6.590 7.861 -7.849 1.00 58.16 83 VAL A N 1
ATOM 651 C CA . VAL A 1 83 ? 6.248 7.829 -9.293 1.00 58.16 83 VAL A CA 1
ATOM 652 C C . VAL A 1 83 ? 6.327 9.208 -9.928 1.00 58.16 83 VAL A C 1
ATOM 654 O O . VAL A 1 83 ? 6.802 9.355 -11.048 1.00 58.16 83 VAL A O 1
ATOM 657 N N . GLU A 1 84 ? 5.856 10.222 -9.205 1.00 54.84 84 GLU A N 1
ATOM 658 C CA . GLU A 1 84 ? 5.798 11.595 -9.707 1.00 54.84 84 GLU A CA 1
ATOM 659 C C . GLU A 1 84 ? 7.202 12.209 -9.843 1.00 54.84 84 GLU A C 1
ATOM 661 O O . GLU A 1 84 ? 7.427 13.048 -10.711 1.00 54.84 84 GLU A O 1
ATOM 666 N N . MET A 1 85 ? 8.172 11.775 -9.025 1.00 52.34 85 MET A N 1
ATOM 667 C CA . MET A 1 85 ? 9.563 12.233 -9.137 1.00 52.34 85 MET A CA 1
ATOM 668 C C . MET A 1 85 ? 10.312 11.594 -10.313 1.00 52.34 85 MET A C 1
ATOM 670 O O . MET A 1 85 ? 11.071 12.293 -10.983 1.00 52.34 85 MET A O 1
ATOM 674 N N . ASP A 1 86 ? 10.050 10.323 -10.626 1.00 51.69 86 ASP A N 1
ATOM 675 C CA . ASP A 1 86 ? 10.664 9.646 -11.780 1.00 51.69 86 ASP A CA 1
ATOM 676 C C . ASP A 1 86 ? 10.092 10.133 -13.130 1.00 51.69 86 ASP A C 1
ATOM 678 O O . ASP A 1 86 ? 10.715 9.957 -14.178 1.00 51.69 86 ASP A O 1
ATOM 682 N N . GLY A 1 87 ? 8.932 10.800 -13.116 1.00 45.00 87 GLY A N 1
ATOM 683 C CA . GLY A 1 87 ? 8.326 11.448 -14.285 1.00 45.00 87 GLY A CA 1
ATOM 684 C C . GLY A 1 87 ? 8.884 12.837 -14.628 1.00 45.00 87 GLY A C 1
ATOM 685 O O . 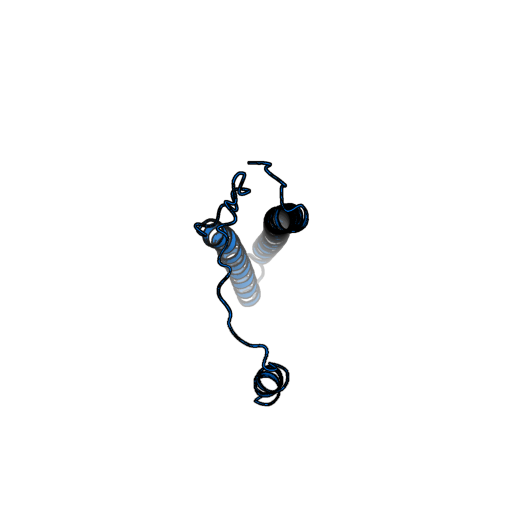GLY A 1 87 ? 8.563 13.363 -15.690 1.00 45.00 87 GLY A O 1
ATOM 686 N N . SER A 1 88 ? 9.716 13.436 -13.764 1.00 41.44 88 SER A N 1
ATOM 687 C CA . SER A 1 88 ? 10.281 14.787 -13.953 1.00 41.44 88 SER A CA 1
ATOM 688 C C . SER A 1 88 ? 11.686 14.794 -14.580 1.00 41.44 88 SER A C 1
ATOM 690 O O . SER A 1 88 ? 12.331 15.846 -14.621 1.00 41.44 88 SER A O 1
ATOM 692 N N . SER A 1 89 ? 12.193 13.653 -15.054 1.00 41.41 89 SER A N 1
ATOM 693 C CA . SER A 1 89 ? 13.466 13.625 -15.774 1.00 41.41 89 SER A CA 1
ATOM 694 C C . SER A 1 89 ? 13.241 14.010 -17.233 1.00 41.41 89 SER A C 1
ATOM 696 O O . SER A 1 89 ? 12.610 13.278 -17.992 1.00 41.41 89 SER A O 1
ATOM 698 N N . ASP A 1 90 ? 13.797 15.157 -17.610 1.00 45.88 90 ASP A N 1
ATOM 699 C CA . ASP A 1 90 ? 13.882 15.776 -18.942 1.00 45.88 90 ASP A CA 1
ATOM 700 C C . ASP A 1 90 ? 14.710 14.922 -19.946 1.00 45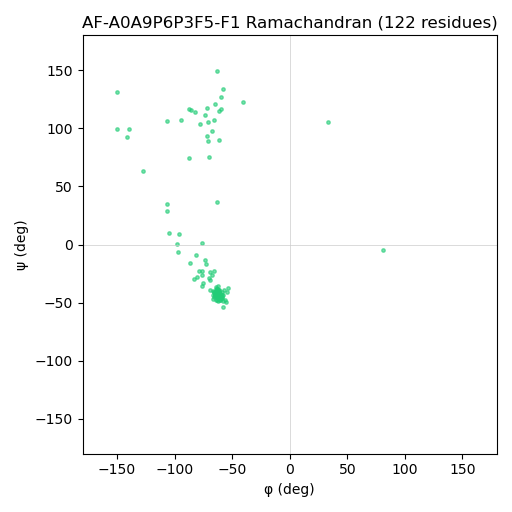.88 90 ASP A C 1
ATOM 702 O O . ASP A 1 90 ? 15.494 15.426 -20.747 1.00 45.88 90 ASP A O 1
ATOM 706 N N . THR A 1 91 ? 14.606 13.590 -19.869 1.00 45.28 91 THR A N 1
ATOM 707 C CA . THR A 1 91 ? 15.426 12.613 -20.600 1.00 45.28 91 THR A CA 1
ATOM 708 C C . THR A 1 91 ? 14.542 11.616 -21.350 1.00 45.28 91 THR A C 1
ATOM 710 O O . THR A 1 91 ? 14.548 10.409 -21.109 1.00 45.28 91 THR A O 1
ATOM 713 N N . SER A 1 92 ? 13.769 12.126 -22.312 1.00 49.28 92 SER A N 1
ATOM 714 C CA . SER A 1 92 ? 13.312 11.285 -23.422 1.00 49.28 92 SER A CA 1
ATOM 715 C C . SER A 1 92 ? 14.551 10.892 -24.226 1.00 49.28 92 SER A C 1
ATOM 717 O O . SER A 1 92 ? 15.160 11.737 -24.885 1.00 49.28 92 SER A O 1
ATOM 719 N N . LEU A 1 93 ? 14.978 9.630 -24.128 1.00 51.59 93 LEU A N 1
ATOM 720 C CA . LEU A 1 93 ? 16.000 9.058 -25.006 1.00 51.59 93 LEU A CA 1
ATOM 721 C C . LEU A 1 93 ? 15.406 8.907 -26.415 1.00 51.59 93 LEU A C 1
ATOM 723 O O . LEU A 1 93 ? 15.056 7.810 -26.844 1.00 51.59 93 LEU A O 1
ATOM 727 N N . ASP A 1 94 ? 15.275 10.015 -27.143 1.00 53.97 94 ASP A N 1
ATOM 728 C CA . ASP A 1 94 ? 14.941 9.966 -28.563 1.00 53.97 94 ASP A CA 1
ATOM 729 C C . ASP A 1 94 ? 16.097 9.285 -29.304 1.00 53.97 94 ASP A C 1
ATOM 731 O O . ASP A 1 94 ? 17.246 9.733 -29.254 1.00 53.97 94 ASP A O 1
ATOM 735 N N . ILE A 1 95 ? 15.801 8.182 -29.994 1.00 50.69 95 ILE A N 1
ATOM 736 C CA . ILE A 1 95 ? 16.790 7.423 -30.765 1.00 50.69 95 ILE A CA 1
ATOM 737 C C . ILE A 1 95 ? 17.389 8.354 -31.836 1.00 50.69 95 ILE A C 1
ATOM 739 O O . ILE A 1 95 ? 16.669 8.788 -32.746 1.00 50.69 95 ILE A O 1
ATOM 743 N N . PRO A 1 96 ? 18.701 8.664 -31.796 1.00 48.97 96 PRO A N 1
ATOM 744 C CA . PRO A 1 96 ? 19.291 9.613 -32.726 1.00 48.97 96 PRO A CA 1
ATOM 745 C C . PRO A 1 96 ? 19.347 9.001 -34.128 1.00 48.97 96 PRO A C 1
ATOM 747 O O . PRO A 1 96 ? 20.192 8.166 -34.448 1.00 48.97 96 PRO A O 1
ATOM 750 N N . THR A 1 97 ? 18.458 9.451 -35.013 1.00 55.78 97 THR A N 1
ATOM 751 C CA . THR A 1 97 ? 18.403 8.984 -36.409 1.00 55.78 97 THR A CA 1
ATOM 752 C C . THR A 1 97 ? 19.559 9.537 -37.258 1.00 55.78 97 THR A C 1
ATOM 754 O O . THR A 1 97 ? 19.814 9.047 -38.360 1.00 55.78 97 THR A O 1
ATOM 757 N N . LYS A 1 98 ? 20.294 10.552 -36.772 1.00 47.03 98 LYS A N 1
ATOM 758 C CA . LYS A 1 98 ? 21.372 11.235 -37.511 1.00 47.03 98 LYS A CA 1
ATOM 759 C C . LYS A 1 98 ? 22.558 11.574 -36.602 1.00 47.03 98 LYS A C 1
ATOM 761 O O . LYS A 1 98 ? 22.608 12.652 -36.024 1.00 47.03 98 LYS A O 1
ATOM 766 N N . LEU A 1 99 ? 23.543 10.682 -36.525 1.00 50.22 99 LEU A N 1
ATOM 767 C CA . LEU A 1 99 ? 24.867 11.011 -35.988 1.00 50.22 99 LEU A CA 1
ATOM 768 C C . LEU A 1 99 ? 25.785 11.394 -37.154 1.00 50.22 99 LEU A C 1
ATOM 770 O O . LEU A 1 99 ? 26.173 10.544 -37.954 1.00 50.22 99 LEU A O 1
ATOM 774 N N . LEU A 1 100 ? 26.105 12.684 -37.283 1.00 45.47 100 LEU A N 1
ATOM 775 C CA . LEU A 1 100 ? 27.156 13.143 -38.190 1.00 45.47 100 LEU A CA 1
ATOM 776 C C . LEU A 1 100 ? 28.508 12.881 -37.521 1.00 45.47 100 LEU A C 1
ATOM 778 O O . LEU A 1 100 ? 28.907 13.611 -36.617 1.00 45.47 100 LEU A O 1
ATOM 782 N N . LEU A 1 101 ? 29.216 11.841 -37.966 1.00 44.81 101 LEU A N 1
ATOM 783 C CA . LEU A 1 101 ? 30.633 11.676 -37.647 1.00 44.81 101 LEU A CA 1
ATOM 784 C C . LEU A 1 101 ? 31.414 12.799 -38.345 1.00 44.81 101 LEU A C 1
ATOM 786 O O . LEU A 1 101 ? 31.711 12.727 -39.537 1.00 44.81 101 LEU A O 1
ATOM 790 N N . GLY A 1 102 ? 31.720 13.862 -37.604 1.00 39.28 102 GLY A N 1
ATOM 791 C CA . GLY A 1 102 ? 32.744 14.819 -37.998 1.00 39.28 102 GLY A CA 1
ATOM 792 C C . GLY A 1 102 ? 34.113 14.168 -37.829 1.00 39.28 102 GLY A C 1
ATOM 793 O O . GLY A 1 102 ? 34.489 13.805 -36.717 1.00 39.28 102 GLY A O 1
ATOM 794 N N . ASN A 1 103 ? 34.852 14.007 -38.927 1.00 48.22 103 ASN A N 1
ATOM 795 C CA . ASN A 1 103 ? 36.239 13.553 -38.916 1.00 48.22 103 ASN A CA 1
ATOM 796 C C . ASN A 1 103 ? 37.119 14.547 -38.138 1.00 48.22 103 ASN A C 1
ATOM 798 O O . ASN A 1 103 ? 37.698 15.459 -38.724 1.00 48.22 103 ASN A O 1
ATOM 802 N N . ALA A 1 104 ? 37.275 14.347 -36.832 1.00 42.47 104 ALA A N 1
ATOM 803 C CA . ALA A 1 104 ? 38.385 14.911 -36.077 1.00 42.47 104 ALA A CA 1
ATOM 804 C C . ALA A 1 104 ? 39.569 13.938 -36.167 1.00 42.47 104 ALA A C 1
ATOM 806 O O . ALA A 1 104 ? 39.889 13.212 -35.230 1.00 42.47 104 ALA A O 1
ATOM 807 N N . ALA A 1 105 ? 40.219 13.906 -37.333 1.00 48.28 105 ALA A N 1
ATOM 808 C CA . ALA A 1 105 ? 41.596 13.443 -37.413 1.00 48.28 105 ALA A CA 1
ATOM 809 C C . ALA A 1 105 ? 42.466 14.519 -36.743 1.00 48.28 105 ALA A C 1
ATOM 811 O O . ALA A 1 105 ? 42.886 15.481 -37.380 1.00 48.28 105 ALA A O 1
ATOM 812 N N . GLY A 1 106 ? 42.659 14.394 -35.431 1.00 35.78 106 GLY A N 1
ATOM 813 C CA . GLY A 1 106 ? 43.480 15.286 -34.620 1.00 35.78 106 GLY A CA 1
ATOM 814 C C . GLY A 1 106 ? 44.273 14.466 -33.614 1.00 35.78 106 GLY A C 1
ATOM 815 O O . GLY A 1 106 ? 43.741 14.035 -32.602 1.00 35.78 106 GLY A O 1
ATOM 816 N N . SER A 1 107 ? 45.536 14.218 -33.949 1.00 44.38 107 SER A N 1
ATOM 817 C CA . SER A 1 107 ? 46.556 13.562 -33.130 1.00 44.38 107 SER A CA 1
ATOM 818 C C . SER A 1 107 ? 46.528 13.989 -31.653 1.00 44.38 107 SER A C 1
ATOM 820 O O . SER A 1 107 ? 46.756 15.159 -31.358 1.00 44.38 107 SER A O 1
ATOM 822 N N . ALA A 1 108 ? 46.375 13.036 -30.730 1.00 38.44 108 ALA A N 1
ATOM 823 C CA . ALA A 1 108 ? 46.836 13.170 -29.347 1.00 38.44 108 ALA A CA 1
ATOM 824 C C . ALA A 1 108 ? 47.214 11.788 -28.790 1.00 38.44 108 ALA A C 1
ATOM 826 O O . ALA A 1 108 ? 46.506 10.804 -28.988 1.00 38.44 108 ALA A O 1
ATOM 827 N N . GLY A 1 109 ? 48.397 11.730 -28.181 1.00 37.97 109 GLY A N 1
ATOM 828 C CA . GLY A 1 109 ? 49.159 10.523 -27.894 1.00 37.97 109 GLY A CA 1
ATOM 829 C C . GLY A 1 109 ? 48.508 9.527 -26.937 1.00 37.97 109 GLY A C 1
ATOM 830 O O . GLY A 1 109 ? 47.810 9.869 -25.989 1.00 37.97 109 GLY A O 1
ATOM 831 N N . SER A 1 110 ? 48.846 8.268 -27.188 1.00 48.28 110 SER A N 1
ATOM 832 C CA . SER A 1 110 ? 48.745 7.155 -26.256 1.00 48.28 110 SER A CA 1
ATOM 833 C C . SER A 1 110 ? 49.631 7.391 -25.028 1.00 48.28 110 SER A C 1
ATOM 835 O O . SER A 1 110 ? 50.850 7.308 -25.167 1.00 48.28 110 SER A O 1
ATOM 837 N N . THR A 1 111 ? 49.034 7.547 -23.839 1.00 38.88 111 THR A N 1
ATOM 838 C CA . THR A 1 111 ? 49.691 7.188 -22.568 1.00 38.88 111 THR A CA 1
ATOM 839 C C . THR A 1 111 ? 48.673 6.760 -21.491 1.00 38.88 111 THR A C 1
ATOM 841 O O . THR A 1 111 ? 48.046 7.588 -20.847 1.00 38.88 111 THR A O 1
ATOM 844 N N . SER A 1 112 ? 48.526 5.437 -21.331 1.00 50.97 112 SER A N 1
ATOM 845 C CA . SER A 1 112 ? 48.276 4.660 -20.095 1.00 50.97 112 SER A CA 1
ATOM 846 C C . SER A 1 112 ? 47.423 5.262 -18.952 1.00 50.97 112 SER A C 1
ATOM 848 O O . SER A 1 112 ? 47.940 5.990 -18.108 1.00 50.97 112 SER A O 1
ATOM 850 N N . THR A 1 113 ? 46.174 4.796 -18.805 1.00 56.44 113 THR A N 1
ATOM 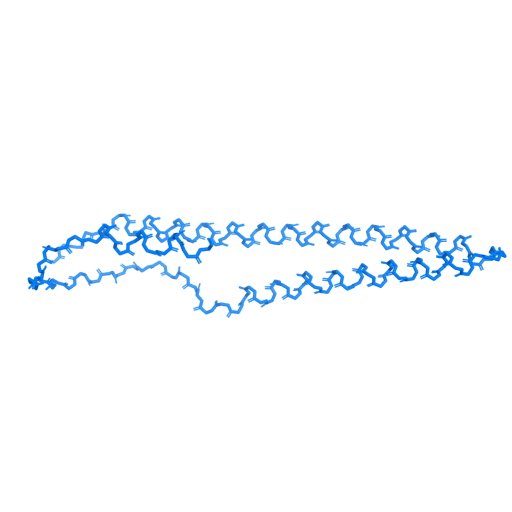851 C CA . THR A 1 113 ? 45.241 5.110 -17.694 1.00 56.44 113 THR A CA 1
ATOM 852 C C . THR A 1 113 ? 45.020 3.966 -16.687 1.00 56.44 113 THR A C 1
ATOM 854 O O . THR A 1 113 ? 43.971 3.899 -16.061 1.00 56.44 113 THR A O 1
ATOM 857 N N . TYR A 1 114 ? 45.985 3.066 -16.468 1.00 51.47 114 TYR A N 1
ATOM 858 C CA . TYR A 1 114 ? 45.765 1.953 -15.522 1.00 51.47 114 TYR A CA 1
ATOM 859 C C . TYR A 1 114 ? 45.962 2.331 -14.036 1.00 51.47 114 TYR A C 1
ATOM 861 O O . TYR A 1 114 ? 45.330 1.745 -13.160 1.00 51.47 114 TYR A O 1
ATOM 869 N N . GLU A 1 115 ? 46.804 3.322 -13.716 1.00 47.53 115 GLU A N 1
ATOM 870 C CA . GLU A 1 115 ? 47.052 3.713 -12.313 1.00 47.53 115 GLU A CA 1
ATOM 871 C C . GLU A 1 115 ? 46.002 4.680 -11.742 1.00 47.53 115 GLU A C 1
ATOM 873 O O . GLU A 1 115 ? 45.707 4.621 -10.550 1.00 47.53 115 GLU A O 1
ATOM 878 N N . ALA A 1 116 ? 45.381 5.519 -12.578 1.00 54.53 116 ALA A N 1
ATOM 879 C CA . ALA A 1 116 ? 44.382 6.491 -12.125 1.00 54.53 116 ALA A CA 1
ATOM 880 C C . ALA A 1 116 ? 43.073 5.827 -11.658 1.00 54.53 116 ALA A C 1
ATOM 882 O O . ALA A 1 116 ? 42.424 6.316 -10.737 1.00 54.53 116 ALA A O 1
ATOM 883 N N . GLU A 1 117 ? 42.710 4.681 -12.240 1.00 51.00 117 GLU A N 1
ATOM 884 C CA . GLU A 1 117 ? 41.483 3.954 -11.888 1.00 51.00 117 GLU A CA 1
ATOM 885 C C . GLU A 1 117 ? 41.607 3.181 -10.562 1.00 51.00 117 GLU A C 1
ATOM 887 O O . GLU A 1 117 ? 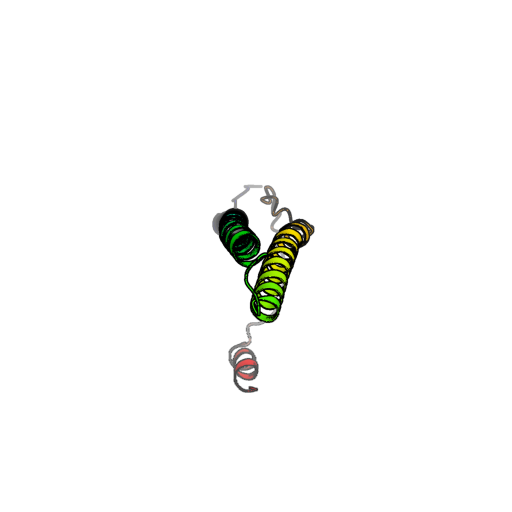40.606 2.942 -9.886 1.00 51.00 117 GLU A O 1
ATOM 892 N N . ARG A 1 118 ? 42.830 2.840 -10.121 1.00 52.88 118 ARG A N 1
ATOM 893 C CA . ARG A 1 118 ? 43.057 2.142 -8.839 1.00 52.88 118 ARG A CA 1
ATOM 894 C C . ARG A 1 118 ? 42.999 3.046 -7.609 1.00 52.88 118 ARG A C 1
ATOM 896 O O . ARG A 1 118 ? 42.727 2.542 -6.522 1.00 52.88 118 ARG A O 1
ATOM 903 N N . ALA A 1 119 ? 43.220 4.350 -7.761 1.00 51.75 119 ALA A N 1
ATOM 904 C CA . ALA A 1 119 ? 43.203 5.287 -6.638 1.00 51.75 119 ALA A CA 1
ATOM 905 C C . ALA A 1 119 ? 41.794 5.496 -6.047 1.00 51.75 119 ALA A C 1
ATOM 907 O O . ALA A 1 119 ? 41.669 5.823 -4.875 1.00 51.75 119 ALA A O 1
ATOM 908 N N . PHE A 1 120 ? 40.731 5.249 -6.819 1.00 51.53 120 PHE A N 1
ATOM 909 C CA . PHE A 1 120 ? 39.351 5.419 -6.348 1.00 51.53 120 PHE A CA 1
ATOM 910 C C . PHE A 1 120 ? 38.871 4.288 -5.419 1.00 51.53 120 PHE A C 1
ATOM 912 O O . PHE A 1 120 ? 37.990 4.496 -4.594 1.00 51.53 120 PHE A O 1
ATOM 919 N N . VAL A 1 121 ? 39.441 3.083 -5.533 1.00 51.91 121 VAL A N 1
ATOM 920 C CA . VAL A 1 121 ? 38.950 1.893 -4.808 1.00 51.91 121 VAL A CA 1
ATOM 921 C C . VAL A 1 121 ? 39.561 1.762 -3.406 1.00 51.91 121 VAL A C 1
ATOM 923 O O . VAL A 1 121 ? 39.035 1.022 -2.581 1.00 51.91 121 VAL A O 1
ATOM 926 N N . HIS A 1 122 ? 40.651 2.475 -3.112 1.00 47.62 122 HIS A N 1
ATOM 927 C CA . HIS A 1 122 ? 41.412 2.292 -1.872 1.00 47.62 122 HIS A CA 1
ATOM 928 C C . HIS A 1 122 ? 41.098 3.283 -0.740 1.00 47.62 122 HIS A C 1
ATOM 930 O O . HIS A 1 122 ? 41.688 3.140 0.327 1.00 47.62 122 HIS A O 1
ATOM 936 N N . ASP A 1 123 ? 40.172 4.226 -0.942 1.00 47.47 123 ASP A N 1
ATOM 937 C CA . ASP A 1 123 ? 39.858 5.296 0.024 1.00 47.47 123 ASP A CA 1
ATOM 938 C C . ASP A 1 123 ? 38.507 5.109 0.758 1.00 47.47 123 ASP A C 1
ATOM 940 O O . ASP A 1 123 ? 37.826 6.076 1.104 1.00 47.47 123 ASP A O 1
ATOM 944 N N . PHE A 1 124 ? 38.134 3.854 1.038 1.00 43.03 124 PHE A N 1
ATOM 945 C CA . PHE A 1 124 ? 37.127 3.502 2.053 1.00 43.03 124 PHE A CA 1
ATOM 946 C C . PHE A 1 124 ? 37.756 2.734 3.216 1.00 43.03 124 PHE A C 1
ATOM 948 O O . PHE A 1 124 ? 38.504 1.765 2.948 1.00 43.03 124 PHE A O 1
#

Secondary structure (DSSP, 8-state):
------HHHHHHHHHHHHHHHHHHHHHHHHHHHHHHHHHHHHHHHHHHHHHHTT-TTTHHHHHHHHHHHHHHHHHHHHHHHHHHHHTT--------S----------------HHHHHTTTS--

Sequence (124 aa):
MLYVPNLAIQQLYQLAYDCQELDKVHSSNFIGAMNIACYSQSRILDKAKKSLKDVPGASKTIKIIDRGLEYNARLKCKFSTMVEMDGSSDTSLDIPTKLLLGNAAGSAGSTSTYEAERAFVHDF

Mean predicted aligned error: 16.11 Å

Radius of gyration: 27.53 Å; Cα contacts (8 Å, |Δi|>4): 34; chains: 1; bounding box: 67×22×78 Å

Foldseek 3Di:
DDDDPPVVLLVVLVVVVVVLVVVLVVLVVVLVVLLVVLVVLLVVLVVVLVVCVPPPPCVVVNVVSVVSNVVSVVSNVVSVVVSVVSVPPPDPSDRPPDDDPDPPPDDDDDDDDPPVVVVVVPPD

pLDDT: mean 73.37, std 20.79, range [35.78, 96.81]

Solvent-accessible surface area (backbone atoms only — not comparable to full-atom values): 7746 Å² total; per-residue (Å²): 135,86,87,72,81,59,60,68,60,54,49,52,50,50,51,54,49,52,51,53,53,50,50,53,53,50,53,52,52,52,47,53,51,49,50,51,52,39,50,55,50,40,55,51,41,53,52,53,42,62,74,40,71,86,43,86,85,36,65,64,58,45,53,52,42,52,51,54,45,51,49,38,53,52,50,50,52,56,54,57,54,51,58,61,58,71,68,68,61,95,66,80,83,72,78,77,89,75,80,81,84,72,87,75,90,67,94,75,83,92,77,86,72,72,67,71,66,56,64,72,74,70,80,120

Nearest PDB structures (foldseek):
  5c21-assembly1_B  TM=7.932E-01  e=2.302E+00  Escherichia coli
  5c22-assembly3_C  TM=7.724E-01  e=8.657E+00  Escherichia coli
  6x94-assembly1_A  TM=4.605E-01  e=6.805E+00  Methanosarcina mazei Go1